Protein AF-A0A060C1K6-F1 (afdb_monomer_lite)

Structure (mmCIF, N/CA/C/O backbone):
data_AF-A0A060C1K6-F1
#
_entry.id   AF-A0A060C1K6-F1
#
loop_
_atom_site.group_PDB
_atom_site.id
_atom_site.type_symbol
_atom_site.label_atom_id
_atom_site.label_alt_id
_atom_site.label_comp_id
_atom_site.label_asym_id
_atom_site.label_entity_id
_atom_site.label_seq_id
_atom_site.pdbx_PDB_ins_code
_atom_site.Cartn_x
_atom_site.Cartn_y
_atom_site.Cartn_z
_atom_site.occupancy
_atom_site.B_iso_or_equiv
_atom_site.auth_seq_id
_atom_site.auth_comp_id
_atom_site.auth_asym_id
_atom_site.auth_atom_id
_atom_site.pdbx_PDB_model_num
ATOM 1 N N . MET A 1 1 ? 59.668 -11.328 35.977 1.00 44.69 1 MET A N 1
ATOM 2 C CA . MET A 1 1 ? 59.146 -10.951 34.645 1.00 44.69 1 MET A CA 1
ATOM 3 C C . MET A 1 1 ? 57.966 -11.859 34.352 1.00 44.69 1 MET A C 1
ATOM 5 O O . MET A 1 1 ? 58.041 -12.754 33.524 1.00 44.69 1 MET A O 1
ATOM 9 N N . GLU A 1 2 ? 56.906 -11.651 35.127 1.00 38.50 2 GLU A N 1
ATOM 10 C CA . GLU A 1 2 ? 55.609 -12.294 34.954 1.00 38.50 2 GLU A CA 1
ATOM 11 C C . GLU A 1 2 ? 54.849 -11.443 33.938 1.00 38.50 2 GLU A C 1
ATOM 13 O O . GLU A 1 2 ? 54.642 -10.256 34.192 1.00 38.50 2 GLU A O 1
ATOM 18 N N . SER A 1 3 ? 54.489 -11.982 32.775 1.00 32.56 3 SER A N 1
ATOM 19 C CA . SER A 1 3 ? 53.497 -11.322 31.932 1.00 32.56 3 SER A CA 1
ATOM 20 C C . SER A 1 3 ? 52.896 -12.262 30.896 1.00 32.56 3 SER A C 1
ATOM 22 O O . SER A 1 3 ? 53.605 -12.922 30.141 1.00 32.56 3 SER A O 1
ATOM 24 N N . SER A 1 4 ? 51.569 -12.178 30.824 1.00 40.56 4 SER A N 1
ATOM 25 C CA . SER A 1 4 ? 50.739 -12.417 29.645 1.00 40.56 4 SER A CA 1
ATOM 26 C C . SER A 1 4 ? 50.355 -13.861 29.328 1.00 40.56 4 SER A C 1
ATOM 28 O O . SER A 1 4 ? 50.936 -14.513 28.467 1.00 40.56 4 SER A O 1
ATOM 30 N N . ARG A 1 5 ? 49.245 -14.287 29.944 1.00 39.50 5 ARG A N 1
ATOM 31 C CA . ARG A 1 5 ? 48.102 -14.913 29.253 1.00 39.50 5 ARG A CA 1
ATOM 32 C C . ARG A 1 5 ? 46.844 -14.692 30.095 1.00 39.50 5 ARG A C 1
ATOM 34 O O . ARG A 1 5 ? 46.433 -15.534 30.887 1.00 39.50 5 ARG A O 1
ATOM 41 N N . GLU A 1 6 ? 46.262 -13.507 29.934 1.00 35.28 6 GLU A N 1
ATOM 42 C CA . GLU A 1 6 ? 44.905 -13.205 30.378 1.00 35.28 6 GLU A CA 1
ATOM 43 C C . GLU A 1 6 ? 43.914 -14.042 29.557 1.00 35.28 6 GLU A C 1
ATOM 45 O O . GLU A 1 6 ? 43.646 -13.758 28.392 1.00 35.28 6 GLU A O 1
ATOM 50 N N . LEU A 1 7 ? 43.357 -15.091 30.158 1.00 39.00 7 LEU A N 1
ATOM 51 C CA . LEU A 1 7 ? 42.100 -15.683 29.704 1.00 39.00 7 LEU A CA 1
ATOM 52 C C . LEU A 1 7 ? 40.968 -14.943 30.416 1.00 39.00 7 LEU A C 1
ATOM 54 O O . LEU A 1 7 ? 40.484 -15.354 31.471 1.00 39.00 7 LEU A O 1
ATOM 58 N N . SER A 1 8 ? 40.596 -13.805 29.831 1.00 37.97 8 SER A N 1
ATOM 59 C CA . SER A 1 8 ? 39.380 -13.071 30.168 1.00 37.97 8 SER A CA 1
ATOM 60 C C . SER A 1 8 ? 38.173 -13.986 29.954 1.00 37.97 8 SER A C 1
ATOM 62 O O . SER A 1 8 ? 37.856 -14.390 28.835 1.00 37.97 8 SER A O 1
ATOM 64 N N . LYS A 1 9 ? 37.522 -14.361 31.058 1.00 39.66 9 LYS A N 1
ATOM 65 C CA . LYS A 1 9 ? 36.227 -15.040 31.053 1.00 39.66 9 LYS A CA 1
ATOM 66 C C . LYS A 1 9 ? 35.201 -14.066 30.478 1.00 39.66 9 LYS A C 1
ATOM 68 O O . LYS A 1 9 ? 34.968 -13.006 31.054 1.00 39.66 9 LYS A O 1
ATOM 73 N N . SER A 1 10 ? 34.594 -14.439 29.355 1.00 37.69 10 SER A N 1
ATOM 74 C CA . SER A 1 10 ? 33.520 -13.695 28.701 1.00 37.69 10 SER A CA 1
ATOM 75 C C . SER A 1 10 ? 32.387 -13.417 29.692 1.00 37.69 10 SER A C 1
ATOM 77 O O . SER A 1 10 ? 31.694 -14.329 30.150 1.00 37.69 10 SER A O 1
ATOM 79 N N . LYS A 1 11 ? 32.215 -12.141 30.031 1.00 38.69 11 LYS A N 1
ATOM 80 C CA . LYS A 1 11 ? 31.059 -11.621 30.750 1.00 38.69 11 LYS A CA 1
ATOM 81 C C . LYS A 1 11 ? 29.847 -11.798 29.837 1.00 38.69 11 LYS A C 1
ATOM 83 O O . LYS A 1 11 ? 29.800 -11.211 28.765 1.00 38.69 11 LYS A O 1
ATOM 88 N N . ALA A 1 12 ? 28.904 -12.641 30.243 1.00 40.38 12 ALA A N 1
ATOM 89 C CA . ALA A 1 12 ? 27.599 -12.712 29.607 1.00 40.38 12 ALA A CA 1
ATOM 90 C C . ALA A 1 12 ? 26.905 -11.354 29.796 1.00 40.38 12 ALA A C 1
ATOM 92 O O . ALA A 1 12 ? 26.425 -11.041 30.889 1.00 40.38 12 ALA A O 1
ATOM 93 N N . GLU A 1 13 ? 26.905 -10.530 28.752 1.00 37.44 13 GLU A N 1
ATOM 94 C CA . GLU A 1 13 ? 26.006 -9.388 28.629 1.00 37.44 13 GLU A CA 1
ATOM 95 C C . GLU A 1 13 ? 24.584 -9.932 28.517 1.00 37.44 13 GLU A C 1
ATOM 97 O O . GLU A 1 13 ? 24.144 -10.419 27.480 1.00 37.44 13 GLU A O 1
ATOM 102 N N . LYS A 1 14 ? 23.865 -9.905 29.639 1.00 40.41 14 LYS A N 1
ATOM 103 C CA . LYS A 1 14 ? 22.409 -9.915 29.610 1.00 40.41 14 LYS A CA 1
ATOM 104 C C . LYS A 1 14 ? 21.985 -8.546 29.094 1.00 40.41 14 LYS A C 1
ATOM 106 O O . LYS A 1 14 ? 21.896 -7.608 29.882 1.00 40.41 14 LYS A O 1
ATOM 111 N N . GLU A 1 15 ? 21.759 -8.434 27.789 1.00 39.97 15 GLU A N 1
ATOM 112 C CA . GLU A 1 15 ? 20.962 -7.342 27.240 1.00 39.97 15 GLU A CA 1
ATOM 113 C C . GLU A 1 15 ? 19.584 -7.402 27.906 1.00 39.97 15 GLU A C 1
ATOM 115 O O . GLU A 1 15 ? 18.816 -8.356 27.755 1.00 39.97 15 GLU A O 1
ATOM 120 N N . SER A 1 16 ? 19.314 -6.407 28.745 1.00 35.88 16 SER A N 1
ATOM 121 C CA . SER A 1 16 ? 17.996 -6.149 29.294 1.00 35.88 16 SER A CA 1
ATOM 122 C C . SER A 1 16 ? 17.072 -5.819 28.132 1.00 35.88 16 SER A C 1
ATOM 124 O O . SER A 1 16 ? 17.220 -4.771 27.508 1.00 35.88 16 SER A O 1
ATOM 126 N N . VAL A 1 17 ? 16.132 -6.714 27.839 1.00 41.47 17 VAL A N 1
ATOM 127 C CA . VAL A 1 17 ? 15.022 -6.416 26.937 1.00 41.47 17 VAL A CA 1
ATOM 128 C C . VAL A 1 17 ? 14.267 -5.243 27.555 1.00 41.47 17 VAL A C 1
ATOM 130 O O . VAL A 1 17 ? 13.613 -5.396 28.587 1.00 41.47 17 VAL A O 1
ATOM 133 N N . GLU A 1 18 ? 14.416 -4.060 26.962 1.00 39.78 18 GLU A N 1
ATOM 134 C CA . GLU A 1 18 ? 13.566 -2.915 27.255 1.00 39.78 18 GLU A CA 1
ATOM 135 C C . GLU A 1 18 ? 12.130 -3.329 26.947 1.00 39.78 18 GLU A C 1
ATOM 137 O O . GLU A 1 18 ? 11.727 -3.509 25.796 1.00 39.78 18 GLU A O 1
ATOM 142 N N . THR A 1 19 ? 11.360 -3.552 28.008 1.00 44.50 19 THR A N 1
ATOM 143 C CA . THR A 1 19 ? 9.921 -3.737 27.918 1.00 44.50 19 THR A CA 1
ATOM 144 C C . THR A 1 19 ? 9.343 -2.481 27.281 1.00 44.50 19 THR A C 1
ATOM 146 O O . THR A 1 19 ? 9.283 -1.431 27.919 1.00 44.50 19 THR A O 1
ATOM 149 N N . TYR A 1 20 ? 8.916 -2.589 26.023 1.00 44.41 20 TYR A N 1
ATOM 150 C CA . TYR A 1 20 ? 8.119 -1.560 25.367 1.00 44.41 20 TYR A CA 1
ATOM 151 C C . TYR A 1 20 ? 6.813 -1.405 26.147 1.00 44.41 20 TYR A C 1
ATOM 153 O O . TYR A 1 20 ? 5.880 -2.198 26.004 1.00 44.41 20 TYR A O 1
ATOM 161 N N . ALA A 1 21 ? 6.761 -0.396 27.013 1.00 49.31 21 ALA A N 1
ATOM 162 C CA . ALA A 1 21 ? 5.530 0.018 27.654 1.00 49.31 21 ALA A CA 1
ATOM 163 C C . ALA A 1 21 ? 4.588 0.526 26.557 1.00 49.31 21 ALA A C 1
ATOM 165 O O . ALA A 1 21 ? 4.863 1.525 25.891 1.00 49.31 21 ALA A O 1
ATOM 166 N N . LEU A 1 22 ? 3.498 -0.208 26.332 1.00 50.81 22 LEU A N 1
ATOM 167 C CA . LEU A 1 22 ? 2.455 0.223 25.413 1.00 50.81 22 LEU A CA 1
ATOM 168 C C . LEU A 1 22 ? 1.843 1.524 25.957 1.00 50.81 22 LEU A C 1
ATOM 170 O O . LEU A 1 22 ? 1.546 1.582 27.153 1.00 50.81 22 LEU A O 1
ATOM 174 N N . PRO A 1 23 ? 1.653 2.558 25.119 1.00 54.53 23 PRO A N 1
ATOM 175 C CA . PRO A 1 23 ? 1.047 3.810 25.556 1.00 54.53 23 PRO A CA 1
ATOM 176 C C . PRO A 1 23 ? -0.337 3.559 26.164 1.00 54.53 23 PRO A C 1
ATOM 178 O O . PRO A 1 23 ? -1.070 2.669 25.717 1.00 54.53 23 PRO A O 1
ATOM 181 N N . GLU A 1 24 ? -0.693 4.344 27.185 1.00 56.66 24 GLU A N 1
ATOM 182 C CA . GLU A 1 24 ? -2.003 4.243 27.826 1.00 56.66 24 GLU A CA 1
ATOM 183 C C . GLU A 1 24 ? -3.120 4.443 26.794 1.00 56.66 24 GLU A C 1
ATOM 185 O O . GLU A 1 24 ? -3.195 5.454 26.091 1.00 56.66 24 GLU A O 1
ATOM 190 N N . ARG A 1 25 ? -3.976 3.423 26.671 1.00 57.88 25 ARG A N 1
ATOM 191 C CA . ARG A 1 25 ? -5.073 3.382 25.701 1.00 57.88 25 ARG A CA 1
ATOM 192 C C . ARG A 1 25 ? -6.161 4.373 26.111 1.00 57.88 25 ARG A C 1
ATOM 194 O O . ARG A 1 25 ? -6.675 4.294 27.224 1.00 57.88 25 ARG A O 1
ATOM 201 N N . SER A 1 26 ? -6.574 5.255 25.199 1.00 55.47 26 SER A N 1
ATOM 202 C CA . SER A 1 26 ? -7.719 6.136 25.442 1.00 55.47 26 SER A CA 1
ATOM 203 C C . SER A 1 26 ? -9.019 5.324 25.533 1.00 55.47 26 SER A C 1
ATOM 205 O O . SER A 1 26 ? -9.315 4.469 24.694 1.00 55.47 26 SER A O 1
ATOM 207 N N . ALA A 1 27 ? -9.782 5.579 26.597 1.00 59.25 27 ALA A N 1
ATOM 208 C CA . ALA A 1 27 ? -10.858 4.722 27.094 1.00 59.25 27 ALA A CA 1
ATOM 209 C C . ALA A 1 27 ? -12.240 4.951 26.446 1.00 59.25 27 ALA A C 1
ATOM 211 O O . ALA A 1 27 ? -13.261 4.681 27.073 1.00 59.25 27 ALA A O 1
ATOM 212 N N . THR A 1 28 ? -12.318 5.455 25.213 1.00 60.81 28 THR A N 1
ATOM 213 C CA . THR A 1 28 ? -13.612 5.733 24.557 1.00 60.81 28 THR A CA 1
ATOM 214 C C . THR A 1 28 ? -13.574 5.409 23.063 1.00 60.81 28 THR A C 1
ATOM 216 O O . THR A 1 28 ? -13.555 6.276 22.199 1.00 60.81 28 THR A O 1
ATOM 219 N N . GLY A 1 29 ? -13.536 4.114 22.754 1.00 62.16 29 GLY A N 1
ATOM 220 C CA . GLY A 1 29 ? -13.616 3.582 21.393 1.00 62.16 29 GLY A CA 1
ATOM 221 C C . GLY A 1 29 ? -12.986 2.197 21.313 1.00 62.16 29 GLY A C 1
ATOM 222 O O . GLY A 1 29 ? -12.063 1.887 22.069 1.00 62.16 29 GLY A O 1
ATOM 223 N N . VAL A 1 30 ? -13.470 1.342 20.409 1.00 71.94 30 VAL A N 1
ATOM 224 C CA . VAL A 1 30 ? -12.739 0.117 20.061 1.00 71.94 30 VAL A CA 1
ATOM 225 C C . VAL A 1 30 ? -11.425 0.558 19.417 1.00 71.94 30 VAL A C 1
ATOM 227 O O . VAL A 1 30 ? -11.410 1.036 18.286 1.00 71.94 30 VAL A O 1
ATOM 230 N N . GLN A 1 31 ? -10.323 0.452 20.159 1.00 77.69 31 GLN A N 1
ATOM 231 C CA . GLN A 1 31 ? -8.984 0.738 19.647 1.00 77.69 31 GLN A CA 1
ATOM 232 C C . GLN A 1 31 ? -8.651 -0.289 18.560 1.00 77.69 31 GLN A C 1
ATOM 234 O O . GLN A 1 31 ? -8.377 -1.453 18.863 1.00 77.69 31 GLN A O 1
ATOM 239 N N . ARG A 1 32 ? -8.702 0.125 17.290 1.00 85.50 32 ARG A N 1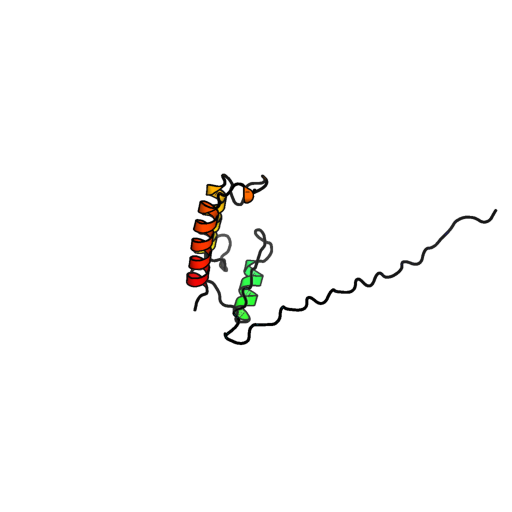
ATOM 240 C CA . ARG A 1 32 ? -8.311 -0.725 16.159 1.00 85.50 32 ARG A CA 1
ATOM 241 C C . ARG A 1 32 ? -6.786 -0.826 16.112 1.00 85.50 32 ARG A C 1
ATOM 243 O O . ARG A 1 32 ? -6.087 0.177 16.216 1.00 85.50 32 ARG A O 1
ATOM 250 N N . THR A 1 33 ? -6.268 -2.043 15.970 1.00 91.44 33 THR A N 1
ATOM 251 C CA . THR A 1 33 ? -4.828 -2.293 15.807 1.00 91.44 33 THR A CA 1
ATOM 252 C C . THR A 1 33 ? -4.528 -2.540 14.336 1.00 91.44 33 THR A C 1
ATOM 254 O O . THR A 1 33 ? -5.084 -3.462 13.747 1.00 91.44 33 THR A O 1
ATOM 257 N N . ALA A 1 34 ? -3.644 -1.730 13.752 1.00 92.31 34 ALA A N 1
ATOM 258 C CA . ALA A 1 34 ? -3.127 -1.960 12.408 1.00 92.31 34 ALA A CA 1
ATOM 259 C C . ALA A 1 34 ? -1.916 -2.900 12.468 1.00 92.31 34 ALA A C 1
ATOM 261 O O . ALA A 1 34 ? -0.993 -2.675 13.253 1.00 92.31 34 ALA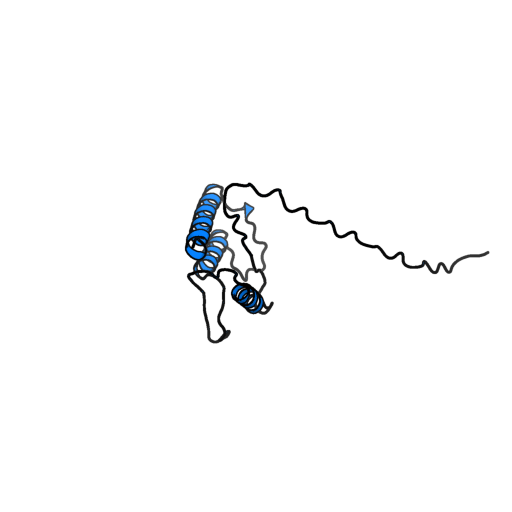 A O 1
ATOM 262 N N . ILE A 1 35 ? -1.910 -3.936 11.628 1.00 94.19 35 ILE A N 1
ATOM 263 C CA . ILE A 1 35 ? -0.769 -4.840 11.462 1.00 94.19 35 ILE A CA 1
ATOM 264 C C . ILE A 1 35 ? -0.174 -4.576 10.084 1.00 94.19 35 ILE A C 1
ATOM 266 O O . ILE A 1 35 ? -0.824 -4.810 9.069 1.00 94.19 35 ILE A O 1
ATOM 270 N N . VAL A 1 36 ? 1.064 -4.088 10.051 1.00 94.06 36 VAL A N 1
ATOM 271 C CA . VAL A 1 36 ? 1.772 -3.808 8.800 1.00 94.06 36 VAL A CA 1
ATOM 272 C C . VAL A 1 36 ? 2.794 -4.913 8.564 1.00 94.06 36 VAL A C 1
ATOM 274 O O . VAL A 1 36 ? 3.751 -5.058 9.322 1.00 94.06 36 VAL A O 1
ATOM 277 N N . VAL A 1 37 ? 2.584 -5.700 7.510 1.00 93.94 37 VAL A N 1
ATOM 278 C CA . VAL A 1 37 ? 3.517 -6.747 7.079 1.00 93.94 37 VAL A CA 1
ATOM 279 C C . VAL A 1 37 ? 4.387 -6.185 5.961 1.00 93.94 37 VAL A C 1
ATOM 281 O O . VAL A 1 37 ? 3.880 -5.837 4.899 1.00 93.94 37 VAL A O 1
ATOM 284 N N . LEU A 1 38 ? 5.697 -6.093 6.199 1.00 91.06 38 LEU A N 1
ATOM 285 C CA . LEU A 1 38 ? 6.666 -5.538 5.251 1.00 91.06 38 LEU A CA 1
ATOM 286 C C . LEU A 1 38 ? 7.742 -6.568 4.918 1.00 91.06 38 LEU A C 1
ATOM 288 O O . LEU A 1 38 ? 8.206 -7.306 5.785 1.00 91.06 38 LEU A O 1
ATOM 292 N N . GLY A 1 39 ? 8.169 -6.583 3.662 1.00 87.31 39 GLY A N 1
ATOM 293 C CA . GLY A 1 39 ? 9.259 -7.424 3.188 1.00 87.31 39 GLY A CA 1
ATOM 294 C C . GLY A 1 39 ? 9.347 -7.400 1.668 1.00 87.31 39 GLY A C 1
ATOM 295 O O . GLY A 1 39 ? 8.361 -7.141 0.982 1.00 87.31 39 GLY A O 1
ATOM 296 N N . MET A 1 40 ? 10.540 -7.653 1.132 1.00 83.50 40 MET A N 1
ATOM 297 C CA . MET A 1 40 ? 10.747 -7.729 -0.315 1.00 83.50 40 MET A CA 1
ATOM 298 C C . MET A 1 40 ? 10.481 -9.145 -0.825 1.00 83.50 40 MET A C 1
ATOM 300 O O . MET A 1 40 ? 10.927 -10.117 -0.211 1.00 83.50 40 MET A O 1
ATOM 304 N N . HIS A 1 41 ? 9.806 -9.263 -1.971 1.00 79.38 41 HIS A N 1
ATOM 305 C CA . HIS A 1 41 ? 9.639 -10.502 -2.741 1.00 79.38 41 HIS A CA 1
ATOM 306 C C . HIS A 1 41 ? 9.404 -11.762 -1.879 1.00 79.38 41 HIS A C 1
ATOM 308 O O . HIS A 1 41 ? 8.509 -11.814 -1.042 1.00 79.38 41 HIS A O 1
ATOM 314 N N . ARG A 1 42 ? 10.214 -12.807 -2.082 1.00 81.88 42 ARG A N 1
ATOM 315 C CA . ARG A 1 42 ? 10.102 -14.146 -1.482 1.00 81.88 42 ARG A CA 1
ATOM 316 C C . ARG A 1 42 ? 10.552 -14.184 -0.009 1.00 81.88 42 ARG A C 1
ATOM 318 O O . ARG A 1 42 ? 11.119 -15.175 0.431 1.00 81.88 42 ARG A O 1
ATOM 325 N N . SER A 1 43 ? 10.296 -13.124 0.753 1.00 87.56 43 SER A N 1
ATOM 326 C CA . SER A 1 43 ? 10.576 -13.031 2.196 1.00 87.56 43 SER A CA 1
ATOM 327 C C . SER A 1 43 ? 9.506 -13.692 3.074 1.00 87.56 43 SER A C 1
ATOM 329 O O . SER A 1 43 ? 9.646 -13.729 4.292 1.00 87.56 43 SER A O 1
ATOM 331 N N . GLY A 1 44 ? 8.444 -14.239 2.473 1.00 89.69 44 GLY A N 1
ATOM 332 C CA . GLY A 1 44 ? 7.371 -14.924 3.198 1.00 89.69 44 GLY A CA 1
ATOM 333 C C . GLY A 1 44 ? 6.259 -14.000 3.697 1.00 89.69 44 GLY A C 1
ATOM 334 O O . GLY A 1 44 ? 5.411 -14.449 4.464 1.00 89.69 44 GLY A O 1
ATOM 335 N N . THR A 1 45 ? 6.211 -12.746 3.235 1.00 92.06 45 THR A N 1
ATOM 336 C CA . THR A 1 45 ? 5.152 -11.781 3.578 1.00 92.06 45 THR A CA 1
ATOM 337 C C . THR A 1 45 ? 3.760 -12.328 3.279 1.00 92.06 45 THR A C 1
ATOM 339 O O . THR A 1 45 ? 2.914 -12.309 4.162 1.00 92.06 45 THR A O 1
ATOM 342 N N . SER A 1 46 ? 3.527 -12.932 2.110 1.00 90.19 46 SER A N 1
ATOM 343 C CA . SER A 1 46 ? 2.221 -13.530 1.789 1.00 90.19 46 SER A CA 1
ATOM 344 C C . SER A 1 46 ? 1.844 -14.679 2.738 1.00 90.19 46 SER A C 1
ATOM 346 O O . SER A 1 46 ? 0.682 -14.804 3.115 1.00 90.19 46 SER A O 1
ATOM 348 N N . ALA A 1 47 ? 2.810 -15.501 3.169 1.00 91.31 47 ALA A N 1
ATOM 349 C CA . ALA A 1 47 ? 2.555 -16.583 4.123 1.00 91.31 47 ALA A CA 1
ATOM 350 C C . ALA A 1 47 ? 2.212 -16.034 5.518 1.00 91.31 47 ALA A C 1
ATOM 352 O O . ALA A 1 47 ? 1.259 -16.496 6.147 1.00 91.31 47 ALA A O 1
ATOM 353 N N . LEU A 1 48 ? 2.943 -15.011 5.971 1.00 94.69 48 LEU A N 1
ATOM 354 C CA . LEU A 1 48 ? 2.684 -14.326 7.236 1.00 94.69 48 LEU A CA 1
ATOM 355 C C . LEU A 1 48 ? 1.323 -13.617 7.224 1.00 94.69 48 LEU A C 1
ATOM 357 O O . LEU A 1 48 ? 0.531 -13.813 8.143 1.00 94.69 48 LEU A O 1
ATOM 361 N N . THR A 1 49 ? 1.009 -12.866 6.167 1.00 94.44 49 THR A N 1
ATOM 362 C CA . THR A 1 49 ? -0.294 -12.206 6.005 1.00 94.44 49 THR A CA 1
ATOM 363 C C . THR A 1 49 ? -1.428 -13.226 6.009 1.00 94.44 49 THR A C 1
ATOM 365 O O . THR A 1 49 ? -2.437 -13.026 6.687 1.00 94.44 49 THR A O 1
ATOM 368 N N . ARG A 1 50 ? -1.254 -14.374 5.337 1.00 93.31 50 ARG A N 1
ATOM 369 C CA . ARG A 1 50 ? -2.261 -15.438 5.364 1.00 93.31 50 ARG A CA 1
ATOM 370 C C . ARG A 1 50 ? -2.443 -16.028 6.759 1.00 93.31 50 ARG A C 1
ATOM 372 O O . ARG A 1 50 ? -3.579 -16.233 7.173 1.00 93.31 50 ARG A O 1
ATOM 379 N N . MET A 1 51 ? -1.360 -16.282 7.488 1.00 95.56 51 MET A N 1
ATOM 380 C CA . MET A 1 51 ? -1.436 -16.774 8.865 1.00 95.56 51 MET A CA 1
ATOM 381 C C . MET A 1 51 ? -2.180 -15.787 9.773 1.00 95.56 51 MET A C 1
ATOM 383 O O . MET A 1 51 ? -3.068 -16.199 10.511 1.00 95.56 51 MET A O 1
ATOM 387 N N . LEU A 1 52 ? -1.875 -14.490 9.686 1.00 95.94 52 LEU A N 1
ATOM 388 C CA . LEU A 1 52 ? -2.564 -13.450 10.456 1.00 95.94 52 LEU A CA 1
ATOM 389 C C . LEU A 1 52 ? -4.060 -13.392 10.128 1.00 95.94 52 LEU A C 1
ATOM 391 O O . LEU A 1 52 ? -4.884 -13.308 11.035 1.00 95.94 52 LEU A O 1
ATOM 395 N N . SER A 1 53 ? -4.416 -13.507 8.846 1.00 94.25 53 SER A N 1
ATOM 396 C CA . SER A 1 53 ? -5.813 -13.589 8.410 1.00 94.25 53 SER A CA 1
ATOM 397 C C . SER A 1 53 ? -6.536 -14.799 9.007 1.00 94.25 53 SER A C 1
ATOM 399 O O . SER A 1 53 ? -7.646 -14.667 9.516 1.00 94.25 53 SER A O 1
ATOM 401 N N . LEU A 1 54 ? -5.892 -15.970 9.021 1.00 94.56 54 LEU A N 1
ATOM 402 C CA . LEU A 1 54 ? -6.445 -17.175 9.650 1.00 94.56 54 LEU A CA 1
ATOM 403 C C . LEU A 1 54 ? -6.607 -17.028 11.173 1.00 94.56 54 LEU A C 1
ATOM 405 O O . LEU A 1 54 ? -7.475 -17.673 11.753 1.00 94.56 54 LEU A O 1
ATOM 409 N N . LEU A 1 55 ? -5.805 -16.171 11.811 1.00 96.25 55 LEU A N 1
ATOM 410 C CA . LEU A 1 55 ? -5.912 -15.819 13.231 1.00 96.25 55 LEU A CA 1
ATOM 411 C C . LEU A 1 55 ? -6.949 -14.714 13.511 1.00 96.25 55 LEU A C 1
ATOM 413 O O . LEU A 1 55 ? -7.106 -14.310 14.661 1.00 96.25 55 LEU A O 1
ATOM 417 N N . GLY A 1 56 ? -7.670 -14.240 12.489 1.00 93.88 56 GLY A N 1
ATOM 418 C CA . GLY A 1 56 ? -8.761 -13.274 12.628 1.00 93.88 56 GLY A CA 1
ATOM 419 C C . GLY A 1 56 ? -8.394 -11.825 12.304 1.00 93.88 56 GLY A C 1
ATOM 420 O O . GLY A 1 56 ? -9.210 -10.938 12.542 1.00 93.88 56 GLY A O 1
ATOM 421 N N . ALA A 1 57 ? -7.201 -11.555 11.763 1.00 94.38 57 ALA A N 1
ATOM 422 C CA . ALA A 1 57 ? -6.900 -10.231 11.223 1.00 94.38 57 ALA A CA 1
ATOM 423 C C . ALA A 1 57 ? -7.709 -9.974 9.940 1.00 94.38 57 ALA A C 1
ATOM 425 O O . ALA A 1 57 ? -7.802 -10.842 9.067 1.00 94.38 57 ALA A O 1
ATOM 426 N N . ALA A 1 58 ? -8.266 -8.770 9.812 1.00 93.88 58 ALA A N 1
ATOM 427 C CA . ALA A 1 58 ? -8.941 -8.349 8.591 1.00 93.88 58 ALA A CA 1
ATOM 428 C C . ALA A 1 58 ? -7.942 -8.246 7.427 1.00 93.88 58 ALA A C 1
ATOM 430 O O . ALA A 1 58 ? -6.808 -7.791 7.599 1.00 93.88 58 ALA A O 1
ATOM 431 N N . LEU A 1 59 ? -8.377 -8.682 6.248 1.00 94.62 59 LEU A N 1
ATOM 432 C CA . LEU A 1 59 ? -7.671 -8.477 4.987 1.00 94.62 59 LEU A CA 1
ATOM 433 C C . LEU A 1 59 ? -8.257 -7.261 4.259 1.00 94.62 59 LEU A C 1
ATOM 435 O O . LEU A 1 59 ? -9.398 -6.905 4.546 1.00 94.62 59 LEU A O 1
ATOM 439 N N . PRO A 1 60 ? -7.504 -6.651 3.327 1.00 94.69 60 PRO A N 1
ATOM 440 C CA . PRO A 1 60 ? -8.054 -5.609 2.474 1.00 94.69 60 PRO A CA 1
ATOM 441 C C . PRO A 1 60 ? -9.252 -6.108 1.655 1.00 94.69 60 PRO A C 1
ATOM 443 O O . PRO A 1 60 ? -9.244 -7.254 1.195 1.00 94.69 60 PRO A O 1
ATOM 446 N N . GLU A 1 61 ? -10.225 -5.229 1.411 1.00 94.00 61 GLU A N 1
ATOM 447 C CA . GLU A 1 61 ? -11.365 -5.494 0.517 1.00 94.00 61 GLU A CA 1
ATOM 448 C C . GLU A 1 61 ? -10.916 -5.855 -0.912 1.00 94.00 61 GLU A C 1
ATOM 450 O O . GLU A 1 61 ? -11.451 -6.784 -1.523 1.00 94.00 61 GLU A O 1
ATOM 455 N N . HIS A 1 62 ? -9.891 -5.173 -1.445 1.00 94.31 62 HIS A N 1
ATOM 456 C CA . HIS A 1 62 ? -9.407 -5.383 -2.811 1.00 94.31 62 HIS A CA 1
ATOM 457 C C . HIS A 1 62 ? -8.012 -6.018 -2.826 1.00 94.31 62 HIS A C 1
ATOM 459 O O . HIS A 1 62 ? -6.978 -5.349 -2.853 1.00 94.31 62 HIS A O 1
ATOM 465 N N . LEU A 1 63 ? -7.979 -7.351 -2.847 1.00 92.75 63 LEU A N 1
ATOM 466 C CA . LEU A 1 63 ? -6.738 -8.124 -2.905 1.00 92.75 63 LEU A CA 1
ATOM 467 C C . LEU A 1 63 ? -6.143 -8.181 -4.315 1.00 92.75 63 LEU A C 1
ATOM 469 O O . LEU A 1 63 ? -6.861 -8.380 -5.294 1.00 92.75 63 LEU A O 1
ATOM 473 N N . LEU A 1 64 ? -4.809 -8.139 -4.407 1.00 89.44 64 LEU A N 1
ATOM 474 C CA . LEU A 1 64 ? -4.085 -8.397 -5.661 1.00 89.44 64 LEU A CA 1
ATOM 475 C C . LEU A 1 64 ? -4.361 -9.807 -6.201 1.00 89.44 64 LEU A C 1
ATOM 477 O O . LEU A 1 64 ? -4.415 -10.015 -7.412 1.00 89.44 64 LEU A O 1
ATOM 481 N N . GLY A 1 65 ? -4.574 -10.770 -5.303 1.00 87.38 65 GLY A N 1
ATOM 482 C CA . GLY A 1 65 ? -5.021 -12.105 -5.668 1.00 87.38 65 GLY A CA 1
ATOM 483 C C . GLY A 1 65 ? -3.945 -12.945 -6.355 1.00 87.38 65 GLY A C 1
ATOM 484 O O . GLY A 1 65 ? -2.744 -12.669 -6.289 1.00 87.38 65 GLY A O 1
ATOM 485 N N . ALA A 1 66 ? -4.370 -14.065 -6.935 1.00 87.44 66 ALA A N 1
ATOM 486 C CA . ALA A 1 66 ? -3.472 -15.040 -7.548 1.00 87.44 66 ALA A CA 1
ATOM 487 C C . ALA A 1 66 ? -2.957 -14.577 -8.910 1.00 87.44 66 ALA A C 1
ATOM 489 O O . ALA A 1 66 ? -3.671 -13.960 -9.696 1.00 87.44 66 ALA A O 1
ATOM 490 N N . ASN A 1 67 ? -1.712 -14.939 -9.208 1.00 84.31 67 ASN A N 1
ATOM 491 C CA . ASN A 1 67 ? -1.102 -14.734 -10.517 1.00 84.31 67 ASN A CA 1
ATOM 492 C C . ASN A 1 67 ? -0.281 -15.977 -10.917 1.00 84.31 67 ASN A C 1
ATOM 494 O O . ASN A 1 67 ? -0.035 -16.842 -10.071 1.00 84.31 67 ASN A O 1
ATOM 498 N N . PRO A 1 68 ? 0.183 -16.095 -12.175 1.00 83.75 68 PRO A N 1
ATOM 499 C CA . PRO A 1 68 ? 0.894 -17.290 -12.644 1.00 83.75 68 PRO A CA 1
ATOM 500 C C . PRO A 1 68 ? 2.149 -17.657 -11.835 1.00 83.75 68 PRO A C 1
ATOM 502 O O . PRO A 1 68 ? 2.555 -18.816 -11.813 1.00 83.75 68 PRO A O 1
ATOM 505 N N . THR A 1 69 ? 2.766 -16.684 -11.160 1.00 80.12 69 THR A N 1
ATOM 506 C CA . THR A 1 69 ? 3.978 -16.872 -10.344 1.00 80.12 69 THR A CA 1
ATOM 507 C C . THR A 1 69 ? 3.700 -17.027 -8.846 1.00 80.12 69 THR A C 1
ATOM 509 O O . THR A 1 69 ? 4.620 -17.331 -8.080 1.00 80.12 69 THR A O 1
ATOM 512 N N . ASN A 1 70 ? 2.445 -16.827 -8.433 1.00 78.56 70 ASN A N 1
ATOM 513 C CA . ASN A 1 70 ? 1.922 -17.055 -7.092 1.00 78.56 70 ASN A CA 1
ATOM 514 C C . ASN A 1 70 ? 0.464 -17.562 -7.170 1.00 78.56 70 ASN A C 1
ATOM 516 O O . ASN A 1 70 ? -0.484 -16.790 -6.978 1.00 78.56 70 ASN A O 1
ATOM 520 N N . PRO A 1 71 ? 0.271 -18.866 -7.443 1.00 80.00 71 PRO A N 1
ATOM 521 C CA . PRO A 1 71 ? -1.059 -19.462 -7.561 1.00 80.00 71 PRO A CA 1
ATOM 522 C C . PRO A 1 71 ? -1.887 -19.390 -6.271 1.00 80.00 71 PRO A C 1
ATOM 524 O O . PRO A 1 71 ? -3.109 -19.455 -6.325 1.00 80.00 71 PRO A O 1
ATOM 527 N N . ALA A 1 72 ? -1.229 -19.260 -5.113 1.00 78.44 72 ALA A N 1
ATOM 528 C CA . ALA A 1 72 ? -1.884 -19.175 -3.810 1.00 78.44 72 ALA A CA 1
ATOM 529 C C . ALA A 1 72 ? -2.473 -17.789 -3.508 1.00 78.44 72 ALA A C 1
ATOM 531 O O . ALA A 1 72 ? -3.236 -17.655 -2.553 1.00 78.44 72 ALA A O 1
ATOM 532 N N . GLY A 1 73 ? -2.135 -16.773 -4.304 1.00 83.06 73 GLY A N 1
ATOM 533 C CA . GLY A 1 73 ? -2.599 -15.416 -4.069 1.00 83.06 73 GLY A CA 1
ATOM 534 C C . GLY A 1 73 ? -1.600 -14.530 -3.344 1.00 83.06 7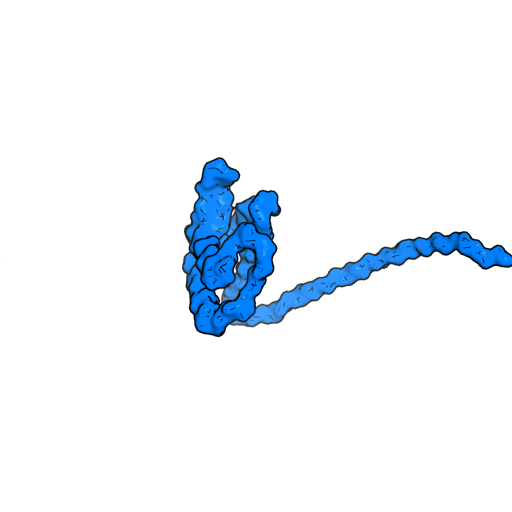3 GLY A C 1
ATOM 535 O O . GLY A 1 73 ? -0.850 -14.952 -2.461 1.00 83.06 73 GLY A O 1
ATOM 536 N N . HIS A 1 74 ? -1.623 -13.269 -3.744 1.00 87.06 74 HIS A N 1
ATOM 537 C CA . HIS A 1 74 ? -1.159 -12.136 -2.969 1.00 87.06 74 HIS A CA 1
ATOM 538 C C . HIS A 1 74 ? -2.295 -11.651 -2.063 1.00 87.06 74 HIS A C 1
ATOM 540 O O . HIS A 1 74 ? -3.464 -11.653 -2.456 1.00 87.06 74 HIS A O 1
ATOM 546 N N . TRP A 1 75 ? -1.934 -11.261 -0.845 1.00 91.12 75 TRP A N 1
ATOM 547 C CA . TRP A 1 75 ? -2.842 -10.766 0.195 1.00 91.12 75 TRP A CA 1
ATOM 548 C C . TRP A 1 75 ? -2.700 -9.252 0.408 1.00 91.12 75 TRP A C 1
ATOM 550 O O . TRP A 1 75 ? -3.233 -8.689 1.359 1.00 91.12 75 TRP A O 1
ATOM 560 N N . GLU A 1 76 ? -1.925 -8.611 -0.457 1.00 91.25 76 GLU A N 1
ATOM 561 C CA . GLU A 1 76 ? -1.699 -7.181 -0.514 1.00 91.25 76 GLU A CA 1
ATOM 562 C C . GLU A 1 76 ? -2.902 -6.460 -1.146 1.00 91.25 76 GLU A C 1
ATOM 564 O O . GLU A 1 76 ? -3.544 -6.985 -2.059 1.00 91.25 76 GLU A O 1
ATOM 569 N N . SER A 1 77 ? -3.175 -5.239 -0.681 1.00 94.25 77 SER A N 1
ATOM 570 C CA . SER A 1 77 ? -4.191 -4.355 -1.266 1.00 94.25 77 SER A CA 1
ATOM 571 C C . SER A 1 77 ? -3.717 -3.816 -2.616 1.00 94.25 77 SER A C 1
ATOM 573 O O . SER A 1 77 ? -2.663 -3.175 -2.680 1.00 94.25 77 SER A O 1
ATOM 575 N N . THR A 1 78 ? -4.496 -4.013 -3.682 1.00 94.38 78 THR A N 1
ATOM 576 C CA . THR A 1 78 ? -4.198 -3.421 -5.001 1.00 94.38 78 THR A CA 1
ATOM 577 C C . THR A 1 78 ? -4.168 -1.902 -4.934 1.00 94.38 78 THR A C 1
ATOM 579 O O . THR A 1 78 ? -3.239 -1.280 -5.441 1.00 94.38 78 THR A O 1
ATOM 582 N N . ARG A 1 79 ? -5.133 -1.306 -4.231 1.00 94.94 79 ARG A N 1
ATOM 583 C CA . ARG A 1 79 ? -5.276 0.146 -4.088 1.00 94.94 79 ARG A CA 1
ATOM 584 C C . ARG A 1 79 ? -4.070 0.776 -3.396 1.00 94.94 79 ARG A C 1
ATOM 586 O O . ARG A 1 79 ? -3.608 1.837 -3.808 1.00 94.94 79 ARG A O 1
ATOM 593 N N . LEU A 1 80 ? -3.532 0.124 -2.361 1.00 95.00 80 LEU A N 1
ATOM 594 C CA . LEU A 1 80 ? -2.323 0.607 -1.686 1.00 95.00 80 LEU A CA 1
ATOM 595 C C . LEU A 1 80 ? -1.055 0.394 -2.522 1.00 95.00 80 LEU A C 1
ATOM 597 O O . LEU A 1 80 ? -0.162 1.236 -2.459 1.00 95.00 80 LEU A O 1
ATOM 601 N N . ILE A 1 81 ? -0.975 -0.684 -3.310 1.00 94.44 81 ILE A N 1
ATOM 602 C CA . ILE A 1 81 ? 0.133 -0.896 -4.256 1.00 94.44 81 ILE A CA 1
ATOM 603 C C . ILE A 1 81 ? 0.162 0.235 -5.289 1.00 94.44 81 ILE A C 1
ATOM 605 O O . ILE A 1 81 ? 1.182 0.906 -5.430 1.00 94.44 81 ILE A O 1
ATOM 609 N N . GLU A 1 82 ? -0.968 0.494 -5.947 1.00 95.81 82 GLU A N 1
ATOM 610 C CA . GLU A 1 82 ? -1.098 1.550 -6.957 1.00 95.81 82 GLU A CA 1
ATOM 611 C C . GLU A 1 82 ? -0.751 2.926 -6.378 1.00 95.81 82 GLU A C 1
ATOM 613 O O . GLU A 1 82 ? 0.000 3.692 -6.979 1.00 95.81 82 GLU A O 1
ATOM 618 N N . LEU A 1 83 ? -1.236 3.226 -5.170 1.00 96.81 83 LEU A N 1
ATOM 619 C CA . LEU A 1 83 ? -0.941 4.486 -4.494 1.00 96.81 83 LEU A CA 1
ATOM 620 C C . LEU A 1 83 ? 0.548 4.634 -4.143 1.00 96.81 83 LEU A C 1
ATOM 622 O O . LEU A 1 83 ? 1.096 5.733 -4.236 1.00 96.81 83 LEU A O 1
ATOM 626 N N . ASN A 1 84 ? 1.218 3.548 -3.753 1.00 95.00 84 ASN A N 1
ATOM 627 C CA . ASN A 1 84 ? 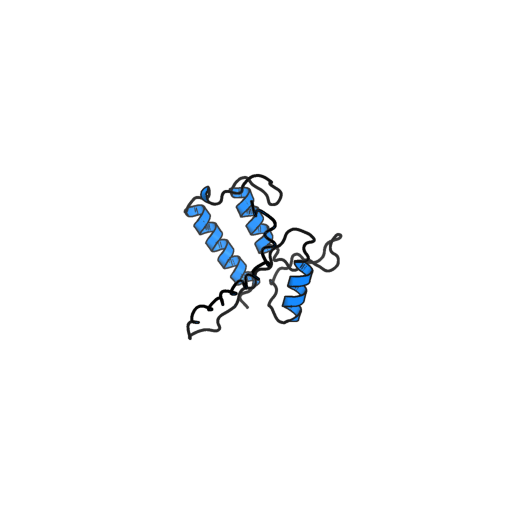2.655 3.567 -3.499 1.00 95.00 84 ASN A CA 1
ATOM 628 C C . ASN A 1 84 ? 3.448 3.822 -4.791 1.00 95.00 84 ASN A C 1
ATOM 630 O O . ASN A 1 84 ? 4.369 4.641 -4.794 1.00 95.00 84 ASN A O 1
ATOM 634 N N . ASP A 1 85 ? 3.050 3.194 -5.899 1.00 96.38 85 ASP A N 1
ATOM 635 C CA . ASP A 1 85 ? 3.650 3.433 -7.215 1.00 96.38 85 ASP A CA 1
ATOM 636 C C . ASP A 1 85 ? 3.442 4.882 -7.688 1.00 96.38 85 ASP A C 1
ATOM 638 O O . ASP A 1 85 ? 4.369 5.497 -8.221 1.00 96.38 85 ASP A O 1
ATOM 642 N N . GLU A 1 86 ? 2.266 5.475 -7.443 1.00 96.75 86 GLU A N 1
ATOM 643 C CA . GLU A 1 86 ? 2.012 6.897 -7.708 1.00 96.75 86 GLU A CA 1
ATOM 644 C C . GLU A 1 86 ? 2.969 7.811 -6.925 1.00 96.75 86 GLU A C 1
ATOM 646 O O . GLU A 1 86 ? 3.542 8.739 -7.501 1.00 96.75 86 GLU A O 1
ATOM 651 N N . ILE A 1 87 ? 3.167 7.549 -5.627 1.00 96.00 87 ILE A N 1
ATOM 652 C CA . ILE A 1 87 ? 4.062 8.335 -4.762 1.00 96.00 87 ILE A CA 1
ATOM 653 C C . ILE A 1 87 ? 5.508 8.256 -5.255 1.00 96.00 87 ILE A C 1
ATOM 655 O O . ILE A 1 87 ? 6.189 9.280 -5.364 1.00 96.00 87 ILE A O 1
ATOM 659 N N . LEU A 1 88 ? 5.980 7.045 -5.559 1.00 95.75 88 LEU A N 1
ATOM 660 C CA . LEU A 1 88 ? 7.334 6.821 -6.061 1.00 95.75 88 LEU A CA 1
ATOM 661 C C . LEU A 1 88 ? 7.549 7.558 -7.385 1.00 95.75 88 LEU A C 1
ATOM 663 O O . LEU A 1 88 ? 8.544 8.271 -7.543 1.00 95.75 88 LEU A O 1
ATOM 667 N N . LYS A 1 89 ? 6.582 7.455 -8.301 1.00 95.62 89 LYS A N 1
ATOM 668 C CA . LYS A 1 89 ? 6.637 8.092 -9.617 1.00 95.62 89 LYS A CA 1
ATOM 669 C C . LYS A 1 89 ? 6.623 9.618 -9.533 1.00 95.62 89 LYS A C 1
ATOM 671 O O . LYS A 1 89 ? 7.388 10.256 -10.256 1.00 95.62 89 LYS A O 1
ATOM 676 N N . GLU A 1 90 ? 5.818 10.205 -8.645 1.00 95.19 90 GLU A N 1
ATOM 677 C CA . GLU A 1 90 ? 5.788 11.660 -8.409 1.00 95.19 90 GLU A CA 1
ATOM 678 C C . GLU A 1 90 ? 7.173 12.191 -7.998 1.00 95.19 90 GLU A C 1
ATOM 680 O O . GLU A 1 90 ? 7.575 13.286 -8.386 1.00 95.19 90 GLU A O 1
ATOM 685 N N . LEU A 1 91 ? 7.936 11.391 -7.249 1.00 94.56 91 LEU A N 1
ATOM 686 C CA . LEU A 1 91 ? 9.290 11.727 -6.809 1.00 94.56 91 LEU A CA 1
ATOM 687 C C . LEU A 1 91 ? 10.392 11.234 -7.764 1.00 94.56 91 LEU A C 1
ATOM 689 O O . LEU A 1 91 ? 11.579 11.313 -7.434 1.00 94.56 91 LEU A O 1
ATOM 693 N N . GLY A 1 92 ? 10.022 10.770 -8.962 1.00 94.50 92 GLY A N 1
ATOM 694 C CA . GLY A 1 92 ? 10.957 10.349 -10.008 1.00 94.50 92 GLY A CA 1
ATOM 695 C C . GLY A 1 92 ? 11.697 9.044 -9.700 1.00 94.50 92 GLY A C 1
ATOM 696 O O . GLY A 1 92 ? 12.850 8.880 -10.116 1.00 94.50 92 GLY A O 1
ATOM 697 N N . SER A 1 93 ? 11.055 8.146 -8.952 1.00 95.81 93 SER A N 1
ATOM 698 C CA . SER A 1 93 ? 11.580 6.849 -8.524 1.00 95.81 93 SER A CA 1
ATOM 699 C C . SER A 1 93 ? 10.598 5.712 -8.854 1.00 95.81 93 SER A C 1
ATOM 701 O O . SER A 1 93 ? 9.530 5.937 -9.425 1.00 95.81 93 SER A O 1
ATOM 703 N N . SER A 1 94 ? 10.978 4.484 -8.523 1.00 95.19 94 SER A N 1
ATOM 704 C CA . SER A 1 94 ? 10.189 3.259 -8.686 1.00 95.19 94 SER A CA 1
ATOM 705 C C . SER A 1 94 ? 10.569 2.264 -7.588 1.00 95.19 94 SER A C 1
ATOM 707 O O . SER A 1 94 ? 11.546 2.470 -6.867 1.00 95.19 94 SER A O 1
ATOM 709 N N . TRP A 1 95 ? 9.793 1.193 -7.417 1.00 92.12 95 TRP A N 1
ATOM 710 C CA . TRP A 1 95 ? 10.021 0.222 -6.337 1.00 92.12 95 TRP A CA 1
ATOM 711 C C . TRP A 1 95 ? 11.341 -0.556 -6.490 1.00 92.12 95 TRP A C 1
ATOM 713 O O . TRP A 1 95 ? 11.888 -1.047 -5.505 1.00 92.12 95 TRP A O 1
ATOM 723 N N . ASP A 1 96 ? 11.843 -0.667 -7.719 1.00 92.81 96 ASP A N 1
ATOM 724 C CA . ASP A 1 96 ? 13.094 -1.319 -8.108 1.00 92.81 96 ASP A CA 1
ATOM 725 C C . ASP A 1 96 ? 14.259 -0.328 -8.293 1.00 92.81 96 ASP A C 1
ATOM 727 O O . ASP A 1 96 ? 15.355 -0.711 -8.712 1.00 92.81 96 ASP A O 1
ATOM 731 N N . ASP A 1 97 ? 14.049 0.948 -7.964 1.00 93.50 97 ASP A N 1
ATOM 732 C CA . ASP A 1 97 ? 15.083 1.971 -8.029 1.00 93.50 97 ASP A CA 1
ATOM 733 C C . ASP A 1 97 ? 16.082 1.805 -6.877 1.00 93.50 97 ASP A C 1
ATOM 735 O O . ASP A 1 97 ? 15.760 1.926 -5.697 1.00 93.50 97 ASP A O 1
ATOM 739 N N . TRP A 1 98 ? 17.341 1.559 -7.228 1.00 91.56 98 TRP A N 1
ATOM 740 C CA . TRP A 1 98 ? 18.432 1.405 -6.267 1.00 91.56 98 TRP A CA 1
ATOM 741 C C . TRP A 1 98 ? 18.880 2.739 -5.648 1.00 91.56 98 TRP A C 1
ATOM 743 O O . TRP A 1 98 ? 19.634 2.753 -4.668 1.00 91.56 98 TRP A O 1
ATOM 753 N N . ARG A 1 99 ? 18.482 3.875 -6.238 1.00 93.38 99 ARG A N 1
ATOM 754 C CA . ARG A 1 99 ? 18.834 5.207 -5.735 1.00 93.38 99 ARG A CA 1
ATOM 755 C C . ARG A 1 99 ? 18.103 5.477 -4.423 1.00 93.38 99 ARG A C 1
ATOM 757 O O . ARG A 1 99 ? 17.031 4.955 -4.145 1.00 93.38 99 ARG A O 1
ATOM 764 N N . ARG A 1 100 ? 18.673 6.359 -3.600 1.00 89.88 100 ARG A N 1
ATOM 765 C CA . ARG A 1 100 ? 18.017 6.785 -2.358 1.00 89.88 100 ARG A CA 1
ATOM 766 C C . ARG A 1 100 ? 16.699 7.493 -2.670 1.00 89.88 100 ARG A C 1
ATOM 768 O O . ARG A 1 100 ? 16.706 8.545 -3.310 1.00 89.88 100 ARG A O 1
ATOM 775 N N . PHE A 1 101 ? 15.607 6.956 -2.140 1.00 91.25 101 PHE A N 1
ATOM 776 C CA . PHE A 1 101 ? 14.316 7.626 -2.116 1.00 91.25 101 PHE A CA 1
ATOM 777 C C . PHE A 1 101 ? 14.327 8.741 -1.062 1.00 91.25 101 PHE A C 1
ATOM 779 O O . PHE A 1 101 ? 14.528 8.484 0.126 1.00 91.25 101 PHE A O 1
ATOM 786 N N . ASP A 1 102 ? 14.152 9.991 -1.496 1.00 90.69 102 ASP A N 1
ATOM 787 C CA . ASP A 1 102 ? 14.167 11.160 -0.612 1.00 90.69 102 ASP A CA 1
ATOM 788 C C . ASP A 1 102 ? 12.786 11.811 -0.536 1.00 90.69 102 ASP A C 1
ATOM 790 O O . ASP A 1 102 ? 12.458 12.720 -1.300 1.00 90.69 102 ASP A O 1
ATOM 794 N N . VAL A 1 103 ? 11.994 11.359 0.437 1.00 88.69 103 VAL A N 1
ATOM 795 C CA . VAL A 1 103 ? 10.645 11.878 0.704 1.00 88.69 103 VAL A CA 1
ATOM 796 C C . VAL A 1 103 ? 10.629 13.379 1.014 1.00 88.69 103 VAL A C 1
ATOM 798 O O . VAL A 1 103 ? 9.624 14.041 0.783 1.00 88.69 103 VAL A O 1
ATOM 801 N N . ARG A 1 104 ? 11.749 13.962 1.470 1.00 91.06 104 ARG A N 1
ATOM 802 C CA . ARG A 1 104 ? 11.836 15.398 1.804 1.00 91.06 104 ARG A CA 1
ATOM 803 C C . ARG A 1 104 ? 11.746 16.299 0.572 1.00 91.06 104 ARG A C 1
ATOM 805 O O . ARG A 1 104 ? 11.611 17.508 0.717 1.00 91.06 104 ARG A O 1
ATOM 812 N N . ARG A 1 105 ? 11.843 15.729 -0.634 1.00 91.88 105 ARG A N 1
ATOM 813 C CA . ARG A 1 105 ? 11.625 16.444 -1.900 1.00 91.88 105 ARG A CA 1
ATOM 814 C C . ARG A 1 105 ? 10.146 16.705 -2.185 1.00 91.88 105 ARG A C 1
ATOM 816 O O . ARG A 1 105 ? 9.847 17.493 -3.074 1.00 91.88 105 ARG A O 1
ATOM 823 N N . MET A 1 106 ? 9.243 16.046 -1.460 1.00 94.56 106 MET A N 1
ATOM 824 C CA . MET A 1 106 ? 7.807 16.248 -1.591 1.00 94.56 106 MET A CA 1
ATOM 825 C C . MET A 1 106 ? 7.399 17.592 -0.975 1.00 94.56 106 MET A C 1
ATOM 827 O O . MET A 1 106 ? 7.762 17.892 0.163 1.00 94.56 106 MET A O 1
ATOM 831 N N . SER A 1 107 ? 6.628 18.398 -1.708 1.00 96.12 107 SER A N 1
ATOM 832 C CA . SER A 1 107 ? 6.088 19.653 -1.177 1.00 96.12 107 SER A CA 1
ATOM 833 C C . SER A 1 107 ? 5.058 19.390 -0.062 1.00 96.12 107 SER A C 1
ATOM 835 O O . SER A 1 107 ? 4.501 18.285 0.022 1.00 96.12 107 SER A O 1
ATOM 837 N N . PRO A 1 10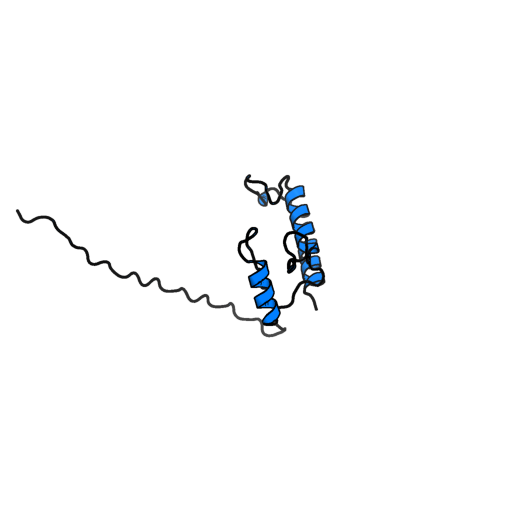8 ? 4.753 20.382 0.796 1.00 95.94 108 PRO A N 1
ATOM 838 C CA . PRO A 1 108 ? 3.683 20.259 1.786 1.00 95.94 108 PRO A CA 1
ATOM 839 C C . PRO A 1 108 ? 2.324 19.916 1.159 1.00 95.94 108 PRO A C 1
ATOM 841 O O . PRO A 1 108 ? 1.587 19.087 1.690 1.00 95.94 108 PRO A O 1
ATOM 844 N N . GLU A 1 109 ? 2.013 20.492 -0.002 1.00 96.19 109 GLU A N 1
ATOM 845 C CA . GLU A 1 109 ? 0.764 20.261 -0.734 1.00 96.19 109 GLU A CA 1
ATOM 846 C C . GLU A 1 109 ? 0.695 18.829 -1.273 1.00 96.19 109 GLU A C 1
ATOM 848 O O . GLU A 1 109 ? -0.319 18.150 -1.106 1.00 96.19 109 GLU A O 1
ATOM 853 N N . GLN A 1 110 ? 1.788 18.339 -1.871 1.00 95.25 110 GLN A N 1
ATOM 854 C CA . GLN A 1 110 ? 1.890 16.950 -2.327 1.00 95.25 110 GLN A CA 1
ATOM 855 C C . GLN A 1 110 ? 1.758 15.975 -1.150 1.00 95.25 110 GLN A C 1
ATOM 857 O O . GLN A 1 110 ? 1.012 14.999 -1.242 1.00 95.25 110 GLN A O 1
ATOM 862 N N . SER A 1 111 ? 2.426 16.273 -0.032 1.00 95.44 111 SER A N 1
ATOM 863 C CA . SER A 1 111 ? 2.381 15.461 1.188 1.00 95.44 111 SER A CA 1
ATOM 864 C C . SER A 1 111 ? 0.968 15.382 1.759 1.00 95.44 111 SER A C 1
ATOM 866 O O . SER A 1 111 ? 0.497 14.292 2.076 1.00 95.44 111 SER A O 1
ATOM 868 N N . SER A 1 112 ? 0.266 16.517 1.849 1.00 96.69 112 SER A N 1
ATOM 869 C CA . SER A 1 112 ? -1.125 16.556 2.312 1.00 96.69 112 SER A CA 1
ATOM 870 C C . SER A 1 112 ? -2.033 15.751 1.388 1.00 96.69 112 SER A C 1
ATOM 872 O O . SER A 1 112 ? -2.762 14.881 1.852 1.00 96.69 112 SER A O 1
ATOM 874 N N . ARG A 1 113 ? -1.920 15.961 0.070 1.00 96.75 113 ARG A N 1
ATOM 875 C CA . ARG A 1 113 ? -2.720 15.248 -0.934 1.00 96.75 113 ARG A CA 1
ATOM 876 C C . ARG A 1 113 ? -2.551 13.732 -0.834 1.00 96.75 113 ARG A C 1
ATOM 878 O O . ARG A 1 113 ? -3.538 13.002 -0.865 1.00 96.75 113 ARG A O 1
ATOM 885 N N . PHE A 1 114 ? -1.315 13.242 -0.734 1.00 96.94 114 PHE A N 1
ATOM 886 C CA . PHE A 1 114 ? -1.073 11.804 -0.607 1.00 96.94 114 PHE A CA 1
ATOM 887 C C . PHE A 1 114 ? -1.502 11.266 0.750 1.00 96.94 114 PHE A C 1
ATOM 889 O O . PHE A 1 114 ? -2.050 10.171 0.803 1.00 96.94 114 PHE A O 1
ATOM 896 N N . LYS A 1 115 ? -1.335 12.031 1.832 1.00 96.31 115 LYS A N 1
ATOM 897 C CA . LYS A 1 115 ? -1.851 11.643 3.147 1.00 96.31 115 LYS A CA 1
ATOM 898 C C . LYS A 1 115 ? -3.366 11.445 3.113 1.00 96.31 115 LYS A C 1
ATOM 900 O O . LYS A 1 115 ? -3.837 10.421 3.598 1.00 96.31 115 LYS A O 1
ATOM 905 N N . ASP A 1 116 ? -4.105 12.359 2.490 1.00 97.44 116 ASP A N 1
ATOM 906 C CA . ASP A 1 116 ? -5.560 12.250 2.353 1.00 97.44 116 ASP A CA 1
ATOM 907 C C . ASP A 1 116 ? -5.951 11.014 1.527 1.00 97.44 116 ASP A C 1
ATOM 909 O O . ASP A 1 116 ? -6.824 10.246 1.934 1.00 97.44 116 ASP A O 1
ATOM 913 N N . LYS A 1 117 ? -5.242 10.752 0.417 1.00 97.56 117 LYS A N 1
ATOM 914 C CA . LYS A 1 117 ? -5.425 9.530 -0.388 1.00 97.56 117 LYS A CA 1
ATOM 915 C C . LYS A 1 117 ? -5.127 8.251 0.404 1.00 97.56 117 LYS A C 1
ATOM 917 O O . LYS A 1 117 ? -5.880 7.290 0.289 1.00 97.56 117 LYS A O 1
ATOM 922 N N . ILE A 1 118 ? -4.058 8.231 1.204 1.00 96.06 118 ILE A N 1
ATOM 923 C CA . ILE A 1 118 ? -3.671 7.075 2.032 1.00 96.06 118 ILE A CA 1
ATOM 924 C C . ILE A 1 118 ? -4.737 6.809 3.094 1.00 96.06 118 ILE A C 1
ATOM 926 O O . ILE A 1 118 ? -5.142 5.664 3.272 1.00 96.06 118 ILE A O 1
ATOM 930 N N . VAL A 1 119 ? -5.214 7.850 3.782 1.00 95.69 119 VAL A N 1
ATOM 931 C CA . VAL A 1 119 ? -6.271 7.713 4.794 1.00 95.69 119 VAL A CA 1
ATOM 932 C C . VAL A 1 119 ? -7.544 7.160 4.162 1.00 95.69 119 VAL A C 1
ATOM 934 O O . VAL A 1 119 ? -8.098 6.196 4.685 1.00 95.69 119 VAL A O 1
ATOM 937 N N . ALA A 1 120 ? -7.970 7.716 3.025 1.00 95.62 120 ALA A N 1
ATOM 938 C 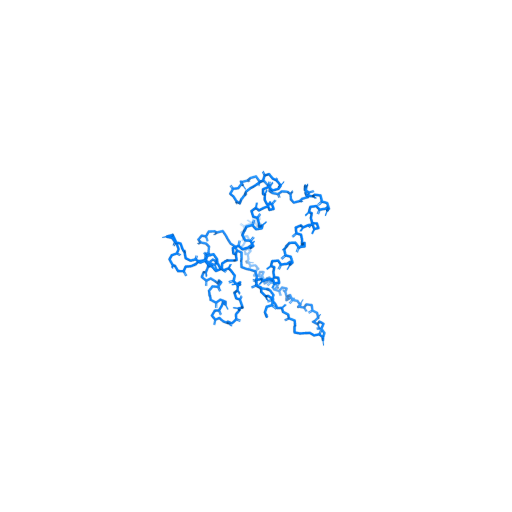CA . ALA A 1 120 ? -9.132 7.217 2.298 1.00 95.62 120 ALA A CA 1
ATOM 939 C C . ALA A 1 120 ? -8.954 5.747 1.891 1.00 95.62 120 ALA A C 1
ATOM 941 O O . ALA A 1 120 ? -9.826 4.936 2.171 1.00 95.62 120 ALA A O 1
ATOM 942 N N . ALA A 1 121 ? -7.800 5.375 1.329 1.00 95.88 121 ALA A N 1
ATOM 943 C CA . ALA A 1 121 ? -7.521 3.993 0.952 1.00 95.88 121 ALA A CA 1
ATOM 944 C C . ALA A 1 121 ? -7.532 3.034 2.154 1.00 95.88 121 ALA A C 1
ATOM 946 O O . ALA A 1 121 ? -8.090 1.952 2.051 1.00 95.88 121 ALA A O 1
ATOM 947 N N . ILE A 1 122 ? -6.976 3.417 3.308 1.00 94.69 122 ILE A N 1
ATOM 948 C CA . ILE A 1 122 ? -7.012 2.570 4.513 1.00 94.69 122 ILE A CA 1
ATOM 949 C C . ILE A 1 122 ? -8.450 2.379 5.011 1.00 94.69 122 ILE A C 1
ATOM 951 O O . ILE A 1 122 ? -8.810 1.279 5.422 1.00 94.69 122 ILE A O 1
ATOM 955 N N . VAL A 1 123 ? -9.270 3.432 4.988 1.00 93.88 123 VAL A N 1
ATOM 956 C CA . VAL A 1 123 ? -10.680 3.342 5.390 1.00 93.88 123 VAL A CA 1
ATOM 957 C C . VAL A 1 123 ? -11.481 2.499 4.399 1.00 93.88 123 VAL A C 1
ATOM 959 O O . VAL A 1 123 ? -12.254 1.654 4.834 1.00 93.88 123 VAL A O 1
ATOM 962 N N . ASP A 1 124 ? -11.272 2.676 3.097 1.00 93.88 124 ASP A N 1
ATOM 963 C CA . ASP A 1 124 ? -11.949 1.885 2.064 1.00 93.88 124 ASP A CA 1
ATOM 964 C C . ASP A 1 124 ? -11.590 0.393 2.173 1.00 93.88 124 ASP A C 1
ATOM 966 O O . ASP A 1 124 ? -12.452 -0.462 2.013 1.00 93.88 124 ASP A O 1
ATOM 970 N N . GLU A 1 125 ? -10.326 0.078 2.468 1.00 94.75 125 GLU A N 1
ATOM 971 C CA . GLU A 1 125 ? -9.821 -1.298 2.472 1.00 94.75 125 GLU A CA 1
ATOM 972 C C . GLU A 1 125 ? -10.022 -2.037 3.804 1.00 94.75 125 GLU A C 1
ATOM 974 O O . GLU A 1 125 ? -10.073 -3.262 3.802 1.00 94.75 125 GLU A O 1
ATOM 979 N N . PHE A 1 126 ? -10.083 -1.329 4.939 1.00 92.94 126 PHE A N 1
ATOM 980 C CA . PHE A 1 126 ? -10.082 -1.930 6.287 1.00 92.94 126 PHE A CA 1
ATOM 981 C C . PHE A 1 126 ? -11.096 -1.291 7.254 1.00 92.94 126 PHE A C 1
ATOM 983 O O . PHE A 1 126 ? -11.034 -1.509 8.467 1.00 92.94 126 PHE A O 1
ATOM 990 N N . GLY A 1 127 ? -11.980 -0.425 6.757 1.00 83.50 127 GLY A N 1
ATOM 991 C CA . GLY A 1 127 ? -12.868 0.399 7.579 1.00 83.50 127 GLY A CA 1
ATOM 992 C C . GLY A 1 127 ? -14.069 -0.324 8.184 1.00 83.50 127 GLY A C 1
ATOM 993 O O . GLY A 1 127 ? -14.664 0.244 9.110 1.00 83.50 127 GLY A O 1
ATOM 994 N N . ALA A 1 128 ? -14.388 -1.529 7.700 1.00 63.34 128 ALA A N 1
ATOM 995 C CA . ALA A 1 128 ? -15.506 -2.359 8.153 1.00 63.34 128 ALA A CA 1
ATOM 996 C C . ALA A 1 128 ? -15.494 -2.657 9.668 1.00 63.34 128 ALA A C 1
ATOM 998 O O . ALA A 1 128 ? -14.414 -2.657 10.312 1.00 63.34 128 ALA A O 1
#

Radius of gyration: 22.64 Å; chains: 1; bounding box: 75×40×48 Å

Sequence (128 aa):
MESSRELSKSKAEKESVETYALPERSATGVQRTAIVVLGMHRSGTSALTRMLSLLGAALPEHLLGANPTNPAGHWESTRLIELNDEILKELGSSWDDWRRFDVRRMSPEQSSRFKDKIVAAIVDEFGA

pLDDT: mean 80.96, std 20.73, range [32.56, 97.56]

Foldseek 3Di:
DDDDDDPPDDDPPPPDDPPPDDPDDDDPDDDDDDDDQDDDDPPCSQVVLVVVVVVPDAAFPAFPFADPVRNPGGRDHPLVVVLVQVLQVVQVHGPPRPDDDDPVPQDPVNVVVSVVSVVVRCCNTPVD

Organism: NCBI:txid204728

InterPro domains:
  IPR027417 P-loop containing nucleoside triphosphate hydrolase [G3DSA:3.40.50.300] (30-128)
  IPR027417 P-loop containing nucleoside triphosphate hydrolase [SSF52540] (31-77)

Secondary structure (DSSP, 8-state):
---------------------PPPPPSSS--PPP------TTSSHHHHHHHHHHTTPPPPSSEEEEETTEEEEEEEEHHHHHHHHHHHHHTT--TT--SPP-GGGS-HHHHHHHHHHHHHHHHHHH--